Protein AF-A0A938CC29-F1 (afdb_monomer)

Radius of gyration: 17.59 Å; Cα contacts (8 Å, |Δi|>4): 69; chains: 1; bounding box: 42×31×48 Å

Mean predicted aligned error: 10.79 Å

Sequence (113 aa):
MAAVAAADHSIHAAKRRFLDDVARRFGLGPDAVARVLGTVMPETGPDPYKVLGVSPDASDADIKSAYRNLVRENHPDRLMAEGVPEDMIELATKETQAINAAYDQIARERGLK

pLDDT: mean 80.96, std 16.38, range [33.59, 96.56]

Secondary structure (DSSP, 8-state):
---STTHHHHHHHHHHHHHHHHHHHTT--HHHHHHHHHHHS-SS-S-HHHHTT--TT--HHHHHHHHHHHHHHS-HHHHHHTT--HHHHHHHHHHHHHHHHHHHHHHHHHT--

Nearest PDB structures (foldseek):
  6rzy-assembly2_B  TM=8.959E-01  e=4.606E-02  Plasmodium falciparum 3D7
  5nro-assembly1_B  TM=8.455E-01  e=6.445E-02  Escherichia coli
  7x89-assembly1_A  TM=7.049E-01  e=2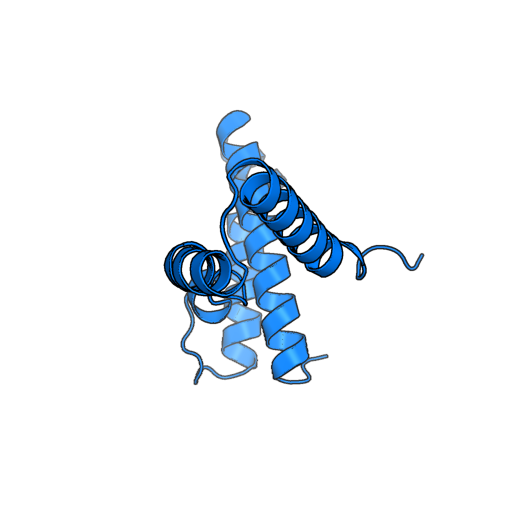.783E-02  Homo sapiens
  2dn9-assembly1_A  TM=8.253E-01  e=5.762E-02  Homo sapiens
  6skf-assembly1_BZ  TM=5.129E-01  e=4.055E+00  Thermococcus kodakarensis

Solvent-accessible surface area (backbone atoms only — not comparable to full-atom values): 6603 Å² total; per-residue (Å²): 142,89,87,64,89,65,51,68,64,46,50,54,51,50,53,50,53,50,51,56,51,54,35,51,77,71,70,49,50,71,69,59,48,52,56,53,39,58,72,79,42,54,96,60,74,81,59,36,39,64,68,56,72,47,61,92,83,54,50,73,67,54,52,56,48,41,48,54,51,53,46,60,71,37,29,56,72,54,38,54,73,72,67,53,55,68,75,57,44,54,49,28,47,54,49,40,52,51,44,50,54,20,50,55,49,52,27,63,77,71,68,60,128

Structure (mmCIF, N/CA/C/O backbone):
data_AF-A0A938CC29-F1
#
_entry.id   AF-A0A938CC29-F1
#
loop_
_atom_site.group_PDB
_atom_site.id
_atom_site.type_symbol
_atom_site.label_atom_id
_atom_site.label_alt_id
_atom_site.label_comp_id
_atom_site.label_asym_id
_atom_site.label_entity_id
_atom_site.label_seq_id
_atom_site.pdbx_PDB_ins_code
_atom_site.Cartn_x
_atom_site.Cartn_y
_atom_site.Cartn_z
_atom_site.occupancy
_atom_site.B_iso_or_equiv
_atom_site.auth_seq_id
_atom_site.auth_comp_id
_atom_site.auth_asym_id
_atom_site.auth_atom_id
_atom_site.pdbx_PDB_model_num
ATOM 1 N N . MET A 1 1 ? 9.253 21.760 4.907 1.00 33.59 1 MET A N 1
ATOM 2 C CA . MET A 1 1 ? 9.402 20.651 3.942 1.00 33.59 1 MET A CA 1
ATOM 3 C C . MET A 1 1 ? 8.041 20.006 3.731 1.00 33.59 1 MET A C 1
ATOM 5 O O . MET A 1 1 ? 7.663 19.142 4.503 1.00 33.59 1 MET A O 1
ATOM 9 N N . ALA A 1 2 ? 7.274 20.483 2.752 1.00 36.44 2 ALA A N 1
ATOM 10 C CA . ALA A 1 2 ? 5.947 19.959 2.430 1.00 36.44 2 ALA A CA 1
ATOM 11 C C . ALA A 1 2 ? 5.883 19.726 0.917 1.00 36.44 2 ALA A C 1
AT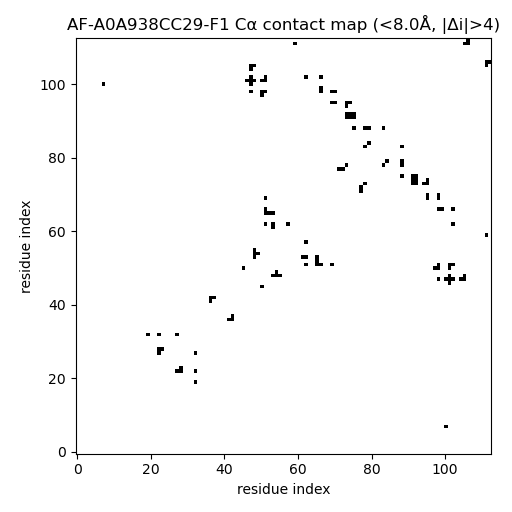OM 13 O O . ALA A 1 2 ? 5.569 20.646 0.171 1.00 36.44 2 ALA A O 1
ATOM 14 N N . ALA A 1 3 ? 6.280 18.535 0.464 1.00 34.62 3 ALA A N 1
ATOM 15 C CA . ALA A 1 3 ? 6.202 18.147 -0.946 1.00 34.62 3 ALA A CA 1
ATOM 16 C C . ALA A 1 3 ? 6.352 16.624 -1.113 1.00 34.62 3 ALA A C 1
ATOM 18 O O . ALA A 1 3 ? 7.324 16.168 -1.695 1.00 34.62 3 ALA A O 1
ATOM 19 N N . VAL A 1 4 ? 5.424 15.825 -0.575 1.00 40.97 4 VAL A N 1
ATOM 20 C CA . VAL A 1 4 ? 5.336 14.388 -0.940 1.00 40.97 4 VAL A CA 1
ATOM 21 C C . VAL A 1 4 ? 3.888 13.931 -1.139 1.00 40.97 4 VAL A C 1
ATOM 23 O O . VAL A 1 4 ? 3.627 13.101 -2.000 1.00 40.97 4 VAL A O 1
ATOM 26 N N . ALA A 1 5 ? 2.909 14.567 -0.486 1.00 37.44 5 ALA A N 1
ATOM 27 C CA . ALA A 1 5 ? 1.498 14.206 -0.649 1.00 37.44 5 ALA A CA 1
ATOM 28 C C . ALA A 1 5 ? 0.945 14.399 -2.077 1.00 37.44 5 ALA A C 1
ATOM 30 O O . ALA A 1 5 ? -0.084 13.830 -2.395 1.00 37.44 5 ALA A O 1
ATOM 31 N N . ALA A 1 6 ? 1.607 15.164 -2.956 1.00 34.94 6 ALA A N 1
ATOM 32 C CA . ALA A 1 6 ? 1.097 15.445 -4.300 1.00 34.94 6 ALA A CA 1
ATOM 33 C C . ALA A 1 6 ? 1.334 14.331 -5.338 1.00 34.94 6 ALA A C 1
ATOM 35 O O . ALA A 1 6 ? 0.698 14.349 -6.392 1.00 34.94 6 ALA A O 1
ATOM 36 N N . ALA A 1 7 ? 2.241 13.387 -5.070 1.00 42.44 7 ALA A N 1
ATOM 37 C CA . ALA A 1 7 ? 2.776 12.509 -6.107 1.00 42.44 7 ALA A CA 1
ATOM 38 C C . ALA A 1 7 ? 1.782 11.423 -6.555 1.00 42.44 7 ALA A C 1
ATOM 40 O O . ALA A 1 7 ? 1.530 11.307 -7.753 1.00 42.44 7 ALA A O 1
ATOM 41 N N . ASP A 1 8 ? 1.135 10.698 -5.641 1.00 44.12 8 ASP A N 1
ATOM 42 C CA . ASP A 1 8 ? 0.358 9.498 -6.005 1.00 44.12 8 ASP A CA 1
ATOM 43 C C . ASP A 1 8 ? -0.910 9.786 -6.810 1.00 44.12 8 ASP A C 1
ATOM 45 O O . ASP A 1 8 ? -1.179 9.134 -7.827 1.00 44.12 8 ASP A O 1
ATOM 49 N N . HIS A 1 9 ? -1.666 10.813 -6.421 1.00 46.34 9 HIS A N 1
ATOM 50 C CA . HIS A 1 9 ? -2.808 11.264 -7.213 1.00 46.34 9 HIS A CA 1
ATOM 51 C C . HIS A 1 9 ? -2.373 11.990 -8.490 1.00 46.34 9 HIS A C 1
ATOM 53 O O . HIS A 1 9 ? -3.094 11.934 -9.484 1.00 46.34 9 HIS A O 1
ATOM 59 N N . SER A 1 10 ? -1.180 12.605 -8.521 1.00 52.38 10 SER A N 1
ATOM 60 C CA . SER A 1 10 ? -0.647 13.182 -9.762 1.00 52.38 10 SER A CA 1
ATOM 61 C C . SER A 1 10 ? -0.227 12.113 -10.768 1.00 52.38 10 SER A C 1
ATOM 63 O O . SER A 1 10 ? -0.459 12.302 -11.957 1.00 52.38 10 SER A O 1
ATOM 65 N N . ILE A 1 11 ? 0.314 10.973 -10.317 1.00 53.84 11 ILE A N 1
ATOM 66 C CA . ILE A 1 11 ? 0.713 9.867 -11.194 1.00 53.84 11 ILE A CA 1
ATOM 67 C C . ILE A 1 11 ? -0.522 9.148 -11.738 1.00 53.84 11 ILE A C 1
ATOM 69 O O . ILE A 1 11 ? -0.589 8.900 -12.942 1.00 53.84 11 ILE A O 1
ATOM 73 N N . HIS A 1 12 ? -1.537 8.887 -10.906 1.00 62.59 12 HIS A N 1
ATOM 74 C CA . HIS A 1 12 ? -2.805 8.323 -11.383 1.00 62.59 12 HIS A CA 1
ATOM 75 C C . HIS A 1 12 ? -3.519 9.275 -12.351 1.00 62.59 12 HIS A C 1
ATOM 77 O O . HIS A 1 12 ? -3.944 8.848 -13.427 1.00 62.59 12 HIS A O 1
ATOM 83 N N . ALA A 1 13 ? -3.570 10.574 -12.041 1.00 63.94 13 ALA A N 1
ATOM 84 C CA . ALA A 1 13 ? -4.142 11.575 -12.937 1.00 63.94 13 ALA A CA 1
ATOM 85 C C . ALA A 1 13 ? -3.343 11.717 -14.246 1.00 63.94 13 ALA A C 1
ATOM 87 O O . ALA A 1 13 ? -3.936 11.821 -15.319 1.00 63.94 13 ALA A O 1
ATOM 88 N N . ALA A 1 14 ? -2.008 11.678 -14.190 1.00 66.56 14 ALA A N 1
ATOM 89 C CA . ALA A 1 14 ? -1.147 11.746 -15.370 1.00 66.56 14 ALA A CA 1
ATOM 90 C C . ALA A 1 14 ? -1.308 10.507 -16.259 1.00 66.56 14 ALA A C 1
ATOM 92 O O . ALA A 1 14 ? -1.430 10.637 -17.478 1.00 66.56 14 ALA A O 1
ATOM 93 N N . LYS A 1 15 ? -1.379 9.314 -15.658 1.00 68.75 15 LYS A N 1
ATOM 94 C CA . LYS A 1 15 ? -1.603 8.055 -16.374 1.00 68.75 15 LYS A CA 1
ATOM 95 C C . LYS A 1 15 ? -2.996 8.008 -17.001 1.00 68.75 15 LYS A C 1
ATOM 97 O O . LYS A 1 15 ? -3.115 7.642 -18.167 1.00 68.75 15 LYS A O 1
ATOM 102 N N . ARG A 1 16 ? -4.033 8.457 -16.284 1.00 72.94 16 ARG A N 1
ATOM 103 C CA . ARG A 1 16 ? -5.395 8.584 -16.827 1.00 72.94 16 ARG A CA 1
ATOM 104 C C . ARG A 1 16 ? -5.436 9.554 -18.004 1.00 72.94 16 ARG A C 1
ATOM 106 O O . ARG A 1 16 ? -5.927 9.199 -19.068 1.00 72.94 16 ARG A O 1
ATOM 113 N N . ARG A 1 17 ? -4.819 10.729 -17.857 1.00 78.31 17 ARG A N 1
ATOM 114 C CA . ARG A 1 17 ? -4.728 11.734 -18.924 1.00 78.31 17 ARG A CA 1
ATOM 115 C C . ARG A 1 17 ? -4.003 11.210 -20.164 1.00 78.31 17 ARG A C 1
ATOM 117 O O . ARG A 1 17 ? -4.422 11.515 -21.276 1.00 78.31 17 ARG A O 1
ATOM 124 N N . PHE A 1 18 ? -2.934 10.435 -19.984 1.00 80.12 18 PH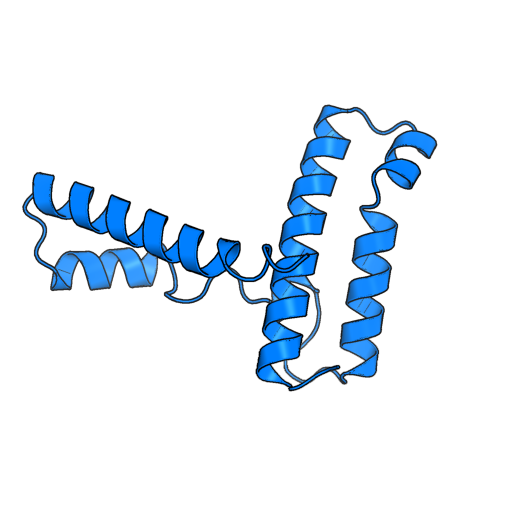E A N 1
ATOM 125 C CA . PHE A 1 18 ? -2.221 9.791 -21.087 1.00 80.12 18 PHE A CA 1
ATOM 126 C C . PHE A 1 18 ? -3.114 8.791 -21.831 1.00 80.12 18 PHE A C 1
ATOM 128 O O . PHE A 1 18 ? -3.191 8.829 -23.057 1.00 80.12 18 PHE A O 1
ATOM 135 N N . LEU A 1 19 ? -3.833 7.935 -21.102 1.00 78.31 19 LEU A N 1
ATOM 136 C CA . LEU A 1 19 ? -4.726 6.940 -21.699 1.00 78.31 19 LEU A CA 1
ATOM 137 C C . LEU A 1 19 ? -5.919 7.588 -22.409 1.00 78.31 19 LEU A C 1
ATOM 139 O O . LEU A 1 19 ? -6.272 7.154 -23.502 1.00 78.31 19 LEU A O 1
ATOM 143 N N . ASP A 1 20 ? -6.470 8.669 -21.856 1.00 80.12 20 ASP A N 1
ATOM 144 C CA . ASP A 1 20 ? -7.516 9.460 -22.511 1.00 80.12 20 ASP A CA 1
ATOM 145 C C . ASP A 1 20 ? -7.009 10.145 -23.798 1.00 80.12 20 ASP A C 1
ATOM 147 O O . ASP A 1 20 ? -7.780 10.347 -24.739 1.00 80.12 20 ASP A O 1
ATOM 151 N N . ASP A 1 21 ? -5.730 10.538 -23.864 1.00 84.25 21 ASP A N 1
ATOM 152 C CA . ASP A 1 21 ? -5.126 11.120 -25.075 1.00 84.25 21 ASP A CA 1
ATOM 153 C C . ASP A 1 21 ? -4.890 10.055 -26.156 1.00 84.25 21 ASP A C 1
ATOM 155 O O . ASP A 1 21 ? -5.229 10.253 -27.324 1.00 84.25 21 ASP A O 1
ATOM 159 N N . VAL A 1 22 ? -4.380 8.886 -25.757 1.00 84.75 22 VAL A N 1
ATOM 160 C CA . VAL A 1 22 ? -4.219 7.726 -26.643 1.00 84.75 22 VAL A CA 1
ATOM 161 C C . VAL A 1 22 ? -5.575 7.296 -27.197 1.00 84.75 22 VAL A C 1
ATOM 163 O O . VAL A 1 22 ? -5.739 7.200 -28.410 1.00 84.75 22 VAL A O 1
ATOM 166 N N . ALA A 1 23 ? -6.572 7.111 -26.335 1.00 84.38 23 ALA A N 1
ATOM 167 C CA . ALA A 1 23 ? -7.910 6.705 -26.738 1.00 84.38 23 ALA A CA 1
ATOM 168 C C . ALA A 1 23 ? -8.547 7.667 -27.752 1.00 84.38 23 ALA A C 1
ATOM 170 O O . ALA A 1 23 ? -9.134 7.220 -28.740 1.00 84.38 23 ALA A O 1
ATOM 171 N N . ARG A 1 24 ? -8.359 8.980 -27.561 1.00 84.44 24 ARG A N 1
ATOM 172 C CA . ARG A 1 24 ? -8.806 10.002 -28.516 1.00 84.44 24 ARG A CA 1
ATOM 173 C C . ARG A 1 24 ? -8.140 9.861 -29.882 1.00 84.44 24 ARG A C 1
ATOM 175 O O . ARG A 1 24 ? -8.836 9.958 -30.889 1.00 84.44 24 ARG A O 1
ATOM 182 N N . ARG A 1 25 ? -6.832 9.585 -29.944 1.00 89.94 25 ARG A N 1
ATOM 183 C CA . ARG A 1 25 ? -6.120 9.364 -31.223 1.00 89.94 25 ARG A CA 1
ATOM 184 C C . ARG A 1 25 ? -6.641 8.151 -31.989 1.00 89.94 25 ARG A C 1
ATOM 186 O O . ARG A 1 25 ? -6.608 8.158 -33.214 1.00 89.94 25 ARG A O 1
ATOM 193 N N . PHE A 1 26 ? -7.150 7.144 -31.283 1.00 87.75 26 PHE A N 1
ATOM 194 C CA . PHE A 1 26 ? -7.752 5.949 -31.878 1.00 87.75 26 PHE A CA 1
ATOM 195 C C . PHE A 1 26 ? -9.272 6.060 -32.094 1.00 87.75 26 PHE A C 1
ATOM 197 O O . PHE A 1 26 ? -9.900 5.083 -32.494 1.00 87.75 26 PHE A O 1
ATOM 204 N N . GLY A 1 27 ? -9.879 7.229 -31.851 1.00 88.06 27 GLY A N 1
ATOM 205 C CA . GLY A 1 27 ? -11.313 7.454 -32.064 1.00 88.06 27 GLY A CA 1
ATOM 206 C C . GLY A 1 27 ? -12.221 6.709 -31.080 1.00 88.06 27 GLY A C 1
ATOM 207 O O . GLY A 1 27 ? -13.403 6.514 -31.363 1.00 88.06 27 GLY A O 1
ATOM 208 N N . LEU A 1 28 ? -11.693 6.280 -29.930 1.00 86.62 28 LEU A N 1
ATOM 209 C CA . LEU A 1 28 ? -12.487 5.617 -28.900 1.00 86.62 28 LEU A CA 1
ATOM 210 C C . LEU A 1 28 ? -13.337 6.651 -28.157 1.00 86.62 28 LEU A C 1
ATOM 212 O O . LEU A 1 28 ? -12.824 7.629 -27.610 1.00 86.62 28 LEU A O 1
ATOM 216 N N . GLY A 1 29 ? -14.648 6.417 -28.125 1.00 82.94 29 GLY A N 1
ATOM 217 C CA . GLY A 1 29 ? -15.575 7.223 -27.335 1.00 82.94 29 GLY A CA 1
ATOM 218 C C . GLY A 1 29 ? -15.358 7.038 -25.825 1.00 82.94 29 GLY A C 1
ATOM 219 O O . GLY A 1 29 ? -14.898 5.975 -25.400 1.00 82.94 29 GLY A O 1
ATOM 220 N N . PRO A 1 30 ? -15.723 8.033 -24.998 1.00 76.00 30 PRO A N 1
ATOM 221 C CA . PRO A 1 30 ? -15.491 8.014 -23.550 1.00 76.00 30 PRO A CA 1
ATOM 222 C C . PRO A 1 30 ? -16.095 6.786 -22.852 1.00 76.00 3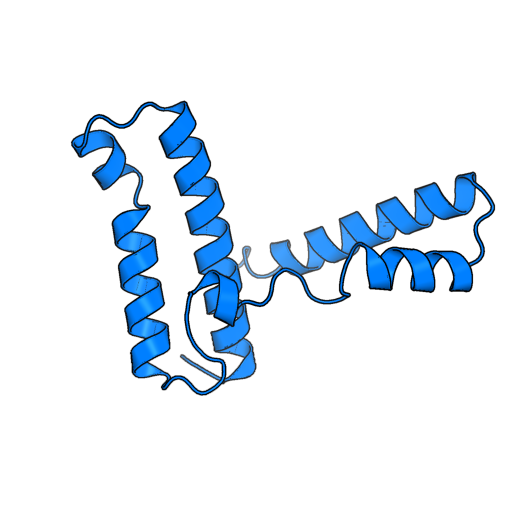0 PRO A C 1
ATOM 224 O O . PRO A 1 30 ? -15.485 6.249 -21.932 1.00 76.00 30 PRO A O 1
ATOM 227 N N . ASP A 1 31 ? -17.227 6.271 -23.336 1.00 80.12 31 ASP A N 1
ATOM 228 C CA . ASP A 1 31 ? -17.864 5.067 -22.782 1.00 80.12 31 ASP A CA 1
ATOM 229 C C . ASP A 1 31 ? -17.073 3.783 -23.073 1.00 80.12 31 ASP A C 1
ATOM 231 O O . ASP A 1 31 ? -17.008 2.871 -22.244 1.00 80.12 31 ASP A O 1
ATOM 235 N N . ALA A 1 32 ? -16.445 3.701 -24.250 1.00 79.81 32 ALA A N 1
ATOM 236 C CA . ALA A 1 32 ? -15.572 2.585 -24.607 1.00 79.81 32 ALA A CA 1
ATOM 237 C C . ALA A 1 32 ? -14.295 2.613 -23.757 1.00 79.81 32 ALA A C 1
ATOM 239 O O . ALA A 1 32 ? -13.854 1.577 -23.261 1.00 79.81 32 ALA A O 1
ATOM 240 N N . VAL A 1 33 ? -13.756 3.813 -23.526 1.00 75.94 33 VAL A N 1
ATOM 241 C CA . VAL A 1 33 ? -12.614 4.035 -22.635 1.00 75.94 33 VAL A CA 1
ATOM 242 C C . VAL A 1 33 ? -12.962 3.644 -21.205 1.00 75.94 33 VAL A C 1
ATOM 244 O O . VAL A 1 33 ? -12.222 2.872 -20.611 1.00 75.94 33 VAL A O 1
ATOM 247 N N . ALA A 1 34 ? -14.102 4.082 -20.668 1.00 73.75 34 ALA A N 1
ATOM 248 C CA . ALA A 1 34 ? -14.531 3.738 -19.313 1.00 73.75 34 ALA A CA 1
ATOM 249 C C . ALA A 1 34 ? -14.715 2.223 -19.116 1.00 73.75 34 ALA A C 1
ATOM 251 O O . ALA A 1 34 ? -14.296 1.683 -18.095 1.00 73.75 34 ALA A O 1
ATOM 252 N N . ARG A 1 35 ? -15.273 1.509 -20.106 1.00 73.56 35 ARG A N 1
ATOM 253 C CA . ARG A 1 35 ? -15.402 0.040 -20.050 1.00 73.56 35 ARG A CA 1
ATOM 254 C C . ARG A 1 35 ? -14.054 -0.677 -20.041 1.00 73.56 35 ARG A C 1
ATOM 256 O O . ARG A 1 35 ? -13.848 -1.582 -19.234 1.00 73.56 35 ARG A O 1
ATOM 263 N N . VAL A 1 36 ? -13.150 -0.298 -20.944 1.00 73.06 36 VAL A N 1
ATOM 264 C CA . VAL A 1 36 ? -11.829 -0.932 -21.042 1.00 73.06 36 VAL A CA 1
ATOM 265 C C . VAL A 1 36 ? -10.984 -0.574 -19.823 1.00 73.06 36 VAL A C 1
ATOM 267 O O . VAL A 1 36 ? -10.423 -1.466 -19.194 1.00 73.06 36 VAL A O 1
ATOM 270 N N . LEU A 1 37 ? -10.948 0.701 -19.434 1.00 68.88 37 LEU A N 1
ATOM 271 C CA . LEU A 1 37 ? -10.214 1.145 -18.255 1.00 68.88 37 LEU A CA 1
ATOM 272 C C . LEU A 1 37 ? -10.758 0.500 -16.987 1.00 68.88 37 LEU A C 1
ATOM 274 O O . LEU A 1 37 ? -9.963 -0.090 -16.284 1.00 68.88 37 LEU A O 1
ATOM 278 N N . GLY A 1 38 ? -12.069 0.459 -16.744 1.00 65.38 38 GLY A N 1
ATOM 279 C CA . GLY A 1 38 ? -12.613 -0.207 -15.553 1.00 65.38 38 GLY A CA 1
ATOM 280 C C . GLY A 1 38 ? -12.268 -1.702 -15.451 1.00 65.38 38 GLY A C 1
ATOM 281 O O . GLY A 1 38 ? -12.248 -2.253 -14.355 1.00 65.38 38 GLY A O 1
ATOM 282 N N . THR A 1 39 ? -11.953 -2.352 -16.578 1.00 66.50 39 THR A N 1
ATOM 283 C CA . THR A 1 39 ? -11.525 -3.761 -16.621 1.00 66.50 39 THR A CA 1
ATOM 284 C C . THR A 1 39 ? -10.013 -3.923 -16.421 1.00 66.50 39 THR A C 1
ATOM 286 O O . THR A 1 39 ? -9.567 -4.878 -15.793 1.00 66.50 39 THR A O 1
ATOM 289 N N . VAL A 1 40 ? -9.211 -3.008 -16.972 1.00 64.62 40 VAL A N 1
ATOM 290 C CA . VAL A 1 40 ? -7.736 -3.099 -17.013 1.00 64.62 40 VAL A CA 1
ATOM 291 C C . VAL A 1 40 ? -7.076 -2.317 -15.868 1.00 64.62 40 VAL A C 1
ATOM 293 O O . VAL A 1 40 ? -5.947 -2.594 -15.468 1.00 64.62 40 VAL A O 1
ATOM 296 N N . MET A 1 41 ? -7.777 -1.318 -15.348 1.00 59.78 41 MET A N 1
ATOM 297 C CA . MET A 1 41 ? -7.341 -0.338 -14.366 1.00 59.78 41 MET A CA 1
ATOM 298 C C . MET A 1 41 ? -8.529 0.027 -13.468 1.00 59.78 41 MET A C 1
ATOM 300 O O . MET A 1 41 ? -9.256 0.973 -13.780 1.00 59.78 41 MET A O 1
ATOM 304 N N . PRO A 1 42 ? -8.751 -0.690 -12.353 1.00 58.94 42 PRO A N 1
ATOM 305 C CA . PRO A 1 42 ? -9.682 -0.202 -11.346 1.00 58.94 42 PRO A CA 1
ATOM 306 C C . PRO A 1 42 ? -9.325 1.254 -10.994 1.00 58.94 42 PRO A C 1
ATOM 308 O O . PRO A 1 42 ? -8.153 1.622 -10.916 1.00 58.94 42 PRO A O 1
ATOM 311 N N . GLU A 1 43 ? -10.348 2.103 -10.866 1.00 56.81 43 GLU A N 1
ATOM 312 C CA . GLU A 1 43 ? -10.219 3.560 -10.662 1.00 56.81 43 GLU A CA 1
ATOM 313 C C . GLU A 1 43 ? -9.385 3.911 -9.409 1.00 56.81 43 GLU A C 1
ATOM 315 O O . GLU A 1 43 ? -8.816 4.995 -9.294 1.00 56.81 43 GLU A O 1
ATOM 320 N N . THR A 1 44 ? -9.274 2.955 -8.491 1.00 58.47 44 THR A N 1
ATOM 321 C CA . THR A 1 44 ? -8.373 2.914 -7.342 1.00 58.47 44 THR A CA 1
ATOM 322 C C . THR A 1 44 ? -7.303 1.861 -7.620 1.00 58.47 44 THR A C 1
ATOM 324 O O . THR A 1 44 ? -7.653 0.782 -8.091 1.00 58.47 44 THR A O 1
ATOM 327 N N . GLY A 1 45 ? -6.027 2.159 -7.356 1.00 67.19 45 GLY A N 1
ATOM 328 C CA . GLY A 1 45 ? -4.889 1.255 -7.577 1.00 67.19 45 GLY A CA 1
ATOM 329 C C . GLY A 1 45 ? -4.986 -0.118 -6.873 1.00 67.19 45 GLY A C 1
ATOM 330 O O . GLY A 1 45 ? -6.064 -0.539 -6.454 1.00 67.19 45 GLY A O 1
ATOM 331 N N . PRO A 1 46 ? -3.878 -0.875 -6.756 1.00 75.56 46 PRO A N 1
ATOM 332 C CA . PRO A 1 46 ? -3.908 -2.168 -6.073 1.00 75.56 46 PRO A CA 1
ATOM 333 C C . PRO A 1 46 ? -4.523 -2.034 -4.673 1.00 75.56 46 PRO A C 1
ATOM 335 O O . PRO A 1 46 ? -4.235 -1.080 -3.956 1.00 75.56 46 PRO A O 1
ATOM 338 N N . ASP A 1 47 ? -5.383 -2.989 -4.313 1.00 85.38 47 ASP A N 1
ATOM 339 C CA . ASP A 1 47 ? -6.072 -3.021 -3.020 1.00 85.38 47 ASP A CA 1
ATOM 340 C C . ASP A 1 47 ? -5.043 -2.933 -1.878 1.00 85.38 47 ASP A C 1
ATOM 342 O O . ASP A 1 47 ? -4.207 -3.837 -1.745 1.00 85.38 47 ASP A O 1
ATOM 346 N N . PRO A 1 48 ? -5.071 -1.865 -1.062 1.00 90.50 48 PRO A N 1
ATOM 347 C CA . PRO A 1 48 ? -4.007 -1.605 -0.106 1.00 90.50 48 PRO A CA 1
ATOM 348 C C . PRO A 1 48 ? -3.959 -2.656 1.011 1.00 90.50 48 PRO A C 1
ATOM 350 O O . PRO A 1 48 ? -2.881 -2.961 1.522 1.00 90.50 48 PRO A O 1
ATOM 353 N N . TYR A 1 49 ? -5.094 -3.275 1.356 1.00 90.31 49 TYR A N 1
ATOM 354 C CA . TYR A 1 49 ? -5.140 -4.344 2.356 1.00 90.31 49 TYR A CA 1
ATOM 355 C C . TYR A 1 49 ? -4.451 -5.604 1.831 1.00 90.31 49 TYR A C 1
ATOM 357 O O . TYR A 1 49 ? -3.705 -6.256 2.562 1.00 90.31 49 TYR A O 1
ATOM 365 N N . LYS A 1 50 ? -4.605 -5.897 0.532 1.00 92.62 50 LYS A N 1
ATOM 366 C CA . LYS A 1 50 ? -3.877 -6.993 -0.123 1.00 92.62 50 LYS A CA 1
ATOM 367 C C . LYS A 1 50 ? -2.384 -6.720 -0.227 1.00 92.62 50 LYS A C 1
ATOM 369 O O . LYS A 1 50 ? -1.611 -7.646 -0.017 1.00 92.62 50 LYS A O 1
ATOM 374 N N . VAL A 1 51 ? -1.979 -5.480 -0.513 1.00 92.06 51 VAL A N 1
ATOM 375 C CA . VAL A 1 51 ? -0.554 -5.097 -0.549 1.00 92.06 51 VAL A CA 1
ATOM 376 C C . VAL A 1 51 ? 0.105 -5.311 0.816 1.00 92.06 51 VAL A C 1
ATOM 378 O O . VAL A 1 51 ? 1.219 -5.820 0.879 1.00 92.06 51 VAL A O 1
ATOM 381 N N . LEU A 1 52 ? -0.590 -4.986 1.910 1.00 92.69 52 LEU A N 1
ATOM 382 C CA . LEU A 1 52 ? -0.102 -5.249 3.268 1.00 92.69 52 LEU A CA 1
ATOM 383 C C . LEU A 1 52 ? -0.317 -6.698 3.745 1.00 92.69 52 LEU A C 1
ATOM 385 O O . LEU A 1 52 ? 0.120 -7.042 4.841 1.00 92.69 52 LEU A O 1
ATOM 389 N N . GLY A 1 53 ? -0.995 -7.544 2.963 1.00 92.94 53 GLY A N 1
ATOM 390 C CA . GLY A 1 53 ? -1.290 -8.930 3.335 1.00 92.94 53 GLY A CA 1
ATOM 391 C C . GLY A 1 53 ? -2.242 -9.071 4.529 1.00 92.94 53 GLY A C 1
ATOM 392 O O . GLY A 1 53 ? -2.170 -10.060 5.257 1.00 92.94 53 GLY A O 1
ATOM 393 N N . VAL A 1 54 ? -3.124 -8.095 4.754 1.00 94.50 54 VAL A N 1
ATOM 394 C CA . VAL A 1 54 ? -4.065 -8.060 5.886 1.00 94.50 54 VAL A CA 1
ATOM 395 C C . VAL A 1 54 ? -5.518 -8.054 5.414 1.00 94.50 54 VAL A C 1
ATOM 397 O O . VAL A 1 54 ? -5.829 -7.664 4.291 1.00 94.50 54 VAL A O 1
ATOM 400 N N . SER A 1 55 ? -6.433 -8.485 6.285 1.00 93.12 55 SER A N 1
ATOM 401 C CA . SER A 1 55 ? -7.870 -8.355 6.023 1.00 93.12 55 SER A CA 1
ATOM 402 C C . SER A 1 55 ? -8.313 -6.885 6.117 1.00 93.12 55 SER A C 1
ATOM 404 O O . SER A 1 55 ? -7.829 -6.175 7.003 1.00 93.12 55 SER A O 1
ATOM 406 N N . PRO A 1 56 ? -9.291 -6.436 5.307 1.00 88.69 56 PRO A N 1
ATOM 407 C CA . PRO A 1 56 ? -9.997 -5.172 5.524 1.00 88.69 56 PRO A CA 1
ATOM 408 C C . PRO A 1 56 ? -10.663 -5.050 6.899 1.00 88.69 56 PRO A C 1
ATOM 410 O O . PRO A 1 56 ? -10.929 -3.934 7.330 1.00 88.69 56 PRO A O 1
ATOM 413 N N . ASP A 1 57 ? -10.884 -6.164 7.603 1.00 91.50 57 ASP A N 1
ATOM 414 C CA . ASP A 1 57 ? -11.431 -6.205 8.968 1.00 91.50 57 ASP A CA 1
ATOM 415 C C . ASP A 1 57 ? -10.343 -6.254 10.057 1.00 91.50 57 ASP A C 1
ATOM 417 O O . ASP A 1 57 ? -10.650 -6.311 11.248 1.00 91.50 57 ASP A O 1
ATOM 421 N N . ALA A 1 58 ? -9.058 -6.263 9.676 1.00 94.00 58 ALA A N 1
ATOM 422 C CA . ALA A 1 58 ? -7.952 -6.312 10.628 1.00 94.00 58 ALA A CA 1
ATOM 423 C C . ALA A 1 58 ? -7.956 -5.086 11.551 1.00 94.00 58 ALA A C 1
ATOM 425 O O . ALA A 1 58 ? -8.366 -3.987 11.152 1.00 94.00 58 ALA A O 1
ATOM 426 N N . SER A 1 59 ? -7.465 -5.262 12.780 1.00 95.75 59 SER A N 1
ATOM 427 C CA . SER A 1 59 ? -7.349 -4.153 13.723 1.00 95.75 59 SER A CA 1
ATOM 428 C C . SER A 1 59 ? -6.267 -3.166 13.279 1.00 95.75 59 SER A C 1
ATOM 430 O O . SER A 1 59 ? -5.309 -3.519 12.588 1.00 95.75 59 SER A O 1
ATOM 432 N N . ASP A 1 60 ? -6.374 -1.916 13.723 1.00 94.75 60 ASP A N 1
ATOM 433 C CA . ASP A 1 60 ? -5.378 -0.886 13.409 1.00 94.75 60 ASP A CA 1
ATOM 434 C C . ASP A 1 60 ? -3.981 -1.247 13.939 1.00 94.75 60 ASP A C 1
ATOM 436 O O . ASP A 1 60 ? -2.962 -0.893 13.341 1.00 94.75 60 ASP A O 1
ATOM 440 N N . ALA A 1 61 ? -3.922 -1.980 15.055 1.00 95.19 61 ALA A N 1
ATOM 441 C CA . ALA A 1 61 ? -2.677 -2.494 15.607 1.00 95.19 61 ALA A CA 1
ATOM 442 C C . ALA A 1 61 ? -2.035 -3.533 14.675 1.00 95.19 61 ALA A C 1
ATOM 444 O O . ALA A 1 61 ? -0.825 -3.465 14.441 1.00 95.19 61 ALA A O 1
ATOM 445 N N . ASP A 1 62 ? -2.839 -4.435 14.107 1.00 95.50 62 ASP A N 1
ATOM 446 C CA . ASP A 1 62 ? -2.375 -5.457 13.166 1.00 95.50 62 ASP A CA 1
ATOM 447 C C . ASP A 1 62 ? -1.880 -4.824 11.867 1.00 95.50 62 ASP A C 1
ATOM 449 O O . ASP A 1 62 ? -0.802 -5.173 11.392 1.00 95.50 62 ASP A O 1
ATOM 453 N N . ILE A 1 63 ? -2.593 -3.821 11.347 1.00 94.69 63 ILE A N 1
ATOM 454 C CA . ILE A 1 63 ? -2.189 -3.066 10.150 1.00 94.69 63 ILE A CA 1
ATOM 455 C C . ILE A 1 63 ? -0.844 -2.373 10.375 1.00 94.69 63 ILE A C 1
ATOM 457 O O . ILE A 1 63 ? 0.079 -2.522 9.572 1.00 94.69 63 ILE A O 1
ATOM 461 N N . LYS A 1 64 ? -0.692 -1.651 11.495 1.00 95.25 64 LYS A N 1
ATOM 462 C CA . LYS A 1 64 ? 0.579 -0.999 11.851 1.00 95.25 64 LYS A CA 1
ATOM 463 C C . LYS A 1 64 ? 1.703 -2.018 12.047 1.00 95.25 64 LYS A C 1
ATOM 465 O O . LYS A 1 64 ? 2.857 -1.721 11.746 1.00 95.25 64 LYS A O 1
ATOM 470 N N . SER A 1 65 ? 1.391 -3.198 12.580 1.00 96.50 65 SER A N 1
ATOM 471 C CA . SER A 1 65 ? 2.361 -4.278 12.770 1.00 96.50 65 SER A CA 1
ATOM 472 C C . SER A 1 65 ? 2.832 -4.860 11.438 1.00 96.50 65 SER A C 1
ATOM 474 O O . SER A 1 65 ? 4.037 -4.903 11.192 1.00 96.50 65 SER A O 1
ATOM 476 N N . ALA A 1 66 ? 1.895 -5.218 10.557 1.00 96.56 66 ALA A N 1
ATOM 477 C CA . ALA A 1 66 ? 2.177 -5.733 9.222 1.00 96.56 66 ALA A CA 1
ATOM 478 C C . ALA A 1 66 ? 3.027 -4.747 8.412 1.00 96.56 66 ALA A C 1
ATOM 480 O O . ALA A 1 66 ? 4.074 -5.126 7.892 1.00 96.56 66 ALA A O 1
ATOM 481 N N . TYR A 1 67 ? 2.650 -3.465 8.412 1.00 96.31 67 TYR A N 1
ATOM 482 C CA . TYR A 1 67 ? 3.416 -2.402 7.761 1.00 96.31 67 TYR A CA 1
ATOM 483 C C . TYR A 1 67 ? 4.881 -2.354 8.228 1.00 96.31 67 TYR A C 1
ATOM 485 O O . TYR A 1 67 ? 5.799 -2.424 7.412 1.00 96.31 67 TYR A O 1
ATOM 493 N N . ARG A 1 68 ? 5.125 -2.296 9.546 1.00 95.94 68 ARG A N 1
ATOM 494 C CA . ARG A 1 68 ? 6.495 -2.249 10.092 1.00 95.94 68 ARG A CA 1
ATOM 495 C C . ARG A 1 68 ? 7.310 -3.492 9.740 1.00 95.94 68 ARG A C 1
ATOM 497 O O . ARG A 1 68 ? 8.510 -3.374 9.496 1.00 95.94 68 ARG A O 1
ATOM 504 N N . ASN A 1 69 ? 6.680 -4.666 9.741 1.00 95.75 69 ASN A N 1
ATOM 505 C CA . ASN A 1 69 ? 7.351 -5.916 9.393 1.00 95.75 69 ASN A CA 1
ATOM 506 C C . ASN A 1 69 ? 7.784 -5.909 7.927 1.00 95.75 69 ASN A C 1
ATOM 508 O O . ASN A 1 69 ? 8.961 -6.132 7.654 1.00 95.75 69 ASN A O 1
ATOM 512 N N . LEU A 1 70 ? 6.873 -5.549 7.021 1.00 94.19 70 LEU A N 1
ATOM 513 C CA . LEU A 1 70 ? 7.138 -5.482 5.586 1.00 94.19 70 LEU A CA 1
ATOM 514 C C . LEU A 1 70 ? 8.240 -4.470 5.246 1.00 94.19 70 LEU A C 1
ATOM 516 O O . LEU A 1 70 ? 9.141 -4.788 4.473 1.00 94.19 70 LEU A O 1
ATOM 520 N N . VAL A 1 71 ? 8.232 -3.282 5.860 1.00 93.19 71 VAL A N 1
ATOM 521 C CA . VAL A 1 71 ? 9.301 -2.283 5.663 1.00 93.19 71 VAL A CA 1
ATOM 522 C C . VAL A 1 71 ? 10.650 -2.806 6.157 1.00 93.19 71 VAL A C 1
ATOM 524 O O . VAL A 1 71 ? 11.670 -2.601 5.507 1.00 93.19 71 VAL A O 1
ATOM 527 N N . ARG A 1 72 ? 10.679 -3.501 7.300 1.00 92.88 72 ARG A N 1
ATOM 528 C CA . ARG A 1 72 ? 11.917 -4.077 7.841 1.00 92.88 72 ARG A CA 1
ATOM 529 C C . ARG A 1 72 ? 12.459 -5.203 6.962 1.00 92.88 72 ARG A C 1
ATOM 531 O O . ARG A 1 72 ? 13.671 -5.359 6.863 1.00 92.88 72 ARG A O 1
ATOM 538 N N . GLU A 1 73 ? 11.581 -6.020 6.395 1.00 90.88 73 GLU A N 1
ATOM 539 C CA . GLU A 1 73 ? 11.946 -7.128 5.507 1.00 90.88 73 GLU A CA 1
ATOM 54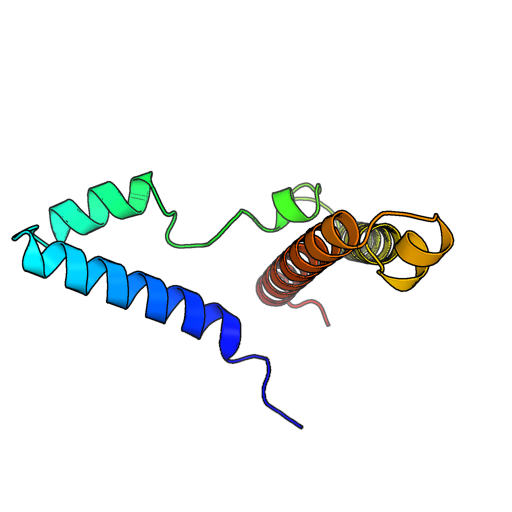0 C C . GLU A 1 73 ? 12.498 -6.629 4.174 1.00 90.88 73 GLU A C 1
ATOM 542 O O . GLU A 1 73 ? 13.480 -7.179 3.689 1.00 90.88 73 GLU A O 1
ATOM 547 N N . ASN A 1 74 ? 11.943 -5.536 3.649 1.00 90.56 74 ASN A N 1
ATOM 548 C CA . ASN A 1 74 ? 12.347 -4.955 2.370 1.00 90.56 74 ASN A CA 1
ATOM 549 C C . ASN A 1 74 ? 13.378 -3.818 2.495 1.00 90.56 74 ASN A C 1
ATOM 551 O O . ASN A 1 74 ? 13.677 -3.140 1.512 1.00 90.56 74 ASN A O 1
ATOM 555 N N . HIS A 1 75 ? 13.931 -3.584 3.691 1.00 89.25 75 HIS A N 1
ATOM 556 C CA . HIS A 1 75 ? 14.862 -2.479 3.913 1.00 89.25 75 HIS A CA 1
ATOM 557 C C . HIS A 1 75 ? 16.175 -2.699 3.140 1.00 89.25 75 HIS A C 1
ATOM 559 O O . HIS A 1 75 ? 16.817 -3.736 3.341 1.00 89.25 75 HIS A O 1
ATOM 565 N N . PRO A 1 76 ? 16.651 -1.722 2.342 1.00 87.00 76 PRO A N 1
ATOM 566 C CA . PRO A 1 76 ? 17.851 -1.889 1.526 1.00 87.00 76 PRO A CA 1
ATOM 567 C C . PRO A 1 76 ? 19.076 -2.248 2.371 1.00 87.00 76 PRO A C 1
ATOM 569 O O . PRO A 1 76 ? 19.772 -3.196 2.035 1.00 87.00 76 PRO A O 1
ATOM 572 N N . ASP A 1 77 ? 19.306 -1.588 3.514 1.00 90.31 77 ASP A N 1
ATOM 573 C CA . ASP A 1 77 ? 20.454 -1.905 4.387 1.00 90.31 77 ASP A CA 1
ATOM 574 C C . ASP A 1 77 ? 20.453 -3.356 4.869 1.00 90.31 77 ASP A C 1
ATOM 576 O O . ASP A 1 77 ? 21.510 -3.974 4.997 1.00 90.31 77 ASP A O 1
ATOM 580 N N . ARG A 1 78 ? 19.265 -3.914 5.128 1.00 91.81 78 ARG A N 1
ATOM 581 C CA . ARG A 1 78 ? 19.139 -5.305 5.551 1.00 91.81 78 ARG A CA 1
ATOM 582 C C . ARG A 1 78 ? 19.469 -6.241 4.391 1.00 91.81 78 ARG A C 1
ATOM 584 O O . ARG A 1 78 ? 20.249 -7.168 4.573 1.00 91.81 78 ARG A O 1
ATOM 591 N N . LEU A 1 79 ? 18.909 -5.981 3.214 1.00 91.25 79 LEU A N 1
ATOM 592 C CA . LEU A 1 79 ? 19.139 -6.791 2.017 1.00 91.25 79 LEU A CA 1
ATOM 593 C C . LEU A 1 79 ? 20.607 -6.724 1.563 1.00 91.25 79 LEU A C 1
ATOM 595 O O . LEU A 1 79 ? 21.195 -7.751 1.232 1.00 91.25 79 LEU A O 1
ATOM 599 N N . MET A 1 80 ? 21.236 -5.549 1.652 1.00 90.25 80 MET A N 1
ATOM 600 C CA . MET A 1 80 ? 22.674 -5.371 1.430 1.00 90.25 80 MET A CA 1
ATOM 601 C C . MET A 1 80 ? 23.504 -6.199 2.418 1.00 90.25 80 MET A C 1
ATOM 603 O O . MET A 1 80 ? 24.444 -6.879 2.012 1.00 90.25 80 MET A O 1
ATOM 607 N N . ALA A 1 81 ? 23.146 -6.189 3.707 1.00 91.25 81 ALA A N 1
ATOM 608 C CA . ALA A 1 81 ? 23.825 -6.993 4.725 1.00 91.25 81 ALA A CA 1
ATOM 609 C C . ALA A 1 81 ? 23.644 -8.510 4.516 1.00 91.25 81 ALA A C 1
ATOM 611 O O . ALA A 1 81 ? 24.531 -9.286 4.865 1.00 91.25 81 ALA A O 1
ATOM 612 N N . GLU A 1 82 ? 22.522 -8.931 3.925 1.00 91.69 82 GLU A N 1
ATOM 613 C CA . GLU A 1 82 ? 22.243 -10.322 3.542 1.00 91.69 82 GLU A CA 1
ATOM 614 C C . GLU A 1 82 ? 22.914 -10.729 2.211 1.00 91.69 82 GLU A C 1
ATOM 616 O O . GLU A 1 82 ? 22.841 -11.892 1.814 1.00 91.69 82 GLU A O 1
ATOM 621 N N . GLY A 1 83 ? 23.617 -9.808 1.536 1.00 92.56 83 GLY A N 1
ATOM 622 C CA . GLY A 1 83 ? 24.326 -10.077 0.281 1.00 92.56 83 GLY A CA 1
ATOM 623 C C . GLY A 1 83 ? 23.404 -10.208 -0.933 1.00 92.56 83 GLY A C 1
ATOM 624 O O . GLY A 1 83 ? 23.760 -10.865 -1.913 1.00 92.56 83 GLY A O 1
ATOM 625 N N . VAL A 1 84 ? 22.212 -9.613 -0.866 1.00 92.19 84 VAL A N 1
ATOM 626 C CA . VAL A 1 84 ? 21.243 -9.603 -1.965 1.00 92.19 84 VAL A CA 1
ATOM 627 C C . VAL A 1 84 ? 21.794 -8.764 -3.134 1.00 92.19 84 VAL A C 1
ATOM 629 O O . VAL A 1 84 ? 22.334 -7.684 -2.896 1.00 92.19 84 VAL A O 1
ATOM 632 N N . PRO A 1 85 ? 21.679 -9.224 -4.396 1.00 94.44 85 PRO A N 1
ATOM 633 C CA . PRO A 1 85 ? 22.130 -8.459 -5.559 1.00 94.44 85 PRO A CA 1
ATOM 634 C C . PRO A 1 85 ? 21.423 -7.105 -5.710 1.00 94.44 85 PRO A C 1
ATOM 636 O O . PRO A 1 85 ? 20.239 -6.988 -5.398 1.00 94.44 85 PRO A O 1
ATOM 639 N N . GLU A 1 86 ? 22.117 -6.121 -6.285 1.00 88.94 86 GLU A N 1
ATOM 640 C CA . GLU A 1 86 ? 21.605 -4.755 -6.497 1.00 88.94 86 GLU A CA 1
ATOM 641 C C . GLU A 1 86 ? 20.251 -4.731 -7.231 1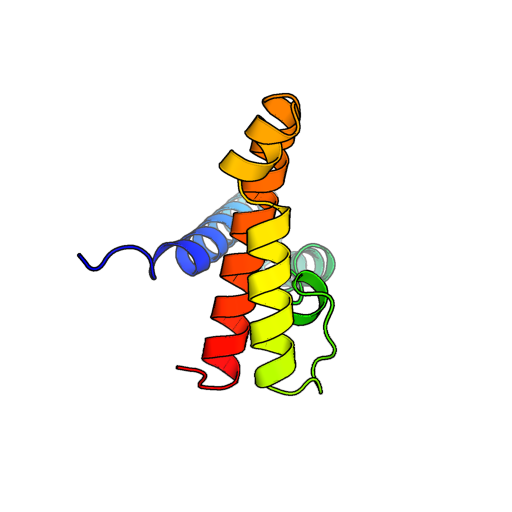.00 88.94 86 GLU A C 1
ATOM 643 O O . GLU A 1 86 ? 19.306 -4.108 -6.758 1.00 88.94 86 GLU A O 1
ATOM 648 N N . ASP A 1 87 ? 20.099 -5.505 -8.313 1.00 91.19 87 ASP A N 1
ATOM 649 C CA . ASP A 1 87 ? 18.842 -5.586 -9.079 1.00 91.19 87 ASP A CA 1
ATOM 650 C C . ASP A 1 87 ? 17.646 -6.041 -8.215 1.00 91.19 87 ASP A C 1
ATOM 652 O O . ASP A 1 87 ? 16.503 -5.622 -8.418 1.00 91.19 87 ASP A O 1
ATOM 656 N N . MET A 1 88 ? 17.901 -6.899 -7.224 1.00 89.25 88 MET A N 1
ATOM 657 C CA . MET A 1 88 ? 16.883 -7.378 -6.285 1.00 89.25 88 MET A CA 1
ATOM 658 C C . MET A 1 88 ? 16.608 -6.349 -5.180 1.00 89.25 88 MET A C 1
ATOM 660 O O . MET A 1 88 ? 15.472 -6.240 -4.719 1.00 89.25 88 MET A O 1
ATOM 664 N N . ILE A 1 89 ? 17.607 -5.551 -4.793 1.00 91.31 89 ILE A N 1
ATOM 665 C CA . ILE A 1 89 ? 17.435 -4.410 -3.880 1.00 91.31 89 ILE A CA 1
ATOM 666 C C . ILE A 1 89 ? 16.585 -3.317 -4.545 1.00 91.31 89 ILE A C 1
ATOM 668 O O . ILE A 1 89 ? 15.706 -2.737 -3.902 1.00 91.31 89 ILE A O 1
ATOM 672 N N . GLU A 1 90 ? 16.770 -3.066 -5.843 1.00 89.50 90 GLU A N 1
ATOM 673 C CA . GLU A 1 90 ? 15.908 -2.152 -6.599 1.00 89.50 90 GLU A CA 1
ATOM 674 C C . GLU A 1 90 ? 14.450 -2.626 -6.620 1.00 89.50 90 GLU A C 1
ATOM 676 O O . GLU A 1 90 ? 13.522 -1.818 -6.493 1.00 89.50 90 GLU A O 1
ATOM 681 N N . LEU A 1 91 ? 14.229 -3.936 -6.767 1.00 89.12 91 LEU A N 1
ATOM 682 C CA . LEU A 1 91 ? 12.890 -4.516 -6.709 1.00 89.12 91 LEU A CA 1
ATOM 683 C C . LEU A 1 91 ? 12.271 -4.344 -5.316 1.00 89.12 91 LEU A C 1
ATOM 685 O O . LEU A 1 91 ? 11.164 -3.819 -5.215 1.00 89.12 91 LEU A O 1
ATOM 689 N N . ALA A 1 92 ? 13.004 -4.674 -4.253 1.00 88.00 92 ALA A N 1
ATOM 690 C CA . ALA A 1 92 ? 12.547 -4.479 -2.876 1.00 88.00 92 ALA A CA 1
ATOM 691 C C . ALA A 1 92 ? 12.279 -3.001 -2.538 1.00 88.00 92 ALA A C 1
ATOM 693 O O . ALA A 1 92 ? 11.367 -2.671 -1.777 1.00 88.00 92 ALA A O 1
ATOM 694 N N . THR A 1 93 ? 13.019 -2.078 -3.156 1.00 87.69 93 THR A N 1
ATOM 695 C CA . THR A 1 93 ? 12.766 -0.635 -3.041 1.00 87.69 93 THR A CA 1
ATOM 696 C C . THR A 1 93 ? 11.417 -0.264 -3.659 1.00 87.69 93 THR A C 1
ATOM 698 O O . THR A 1 93 ? 10.644 0.481 -3.051 1.00 87.69 93 THR A O 1
ATOM 701 N N . LYS A 1 94 ? 11.092 -0.805 -4.841 1.00 89.00 94 LYS A N 1
ATOM 702 C CA . LYS A 1 94 ? 9.773 -0.618 -5.474 1.00 89.00 94 LYS A CA 1
ATOM 703 C C . LYS A 1 94 ? 8.656 -1.238 -4.634 1.00 89.00 94 LYS A C 1
ATOM 705 O O . LYS A 1 94 ? 7.600 -0.625 -4.487 1.00 89.00 94 LYS A O 1
ATOM 710 N N . GLU A 1 95 ? 8.887 -2.409 -4.046 1.00 88.25 95 GLU A N 1
ATOM 711 C CA . GLU A 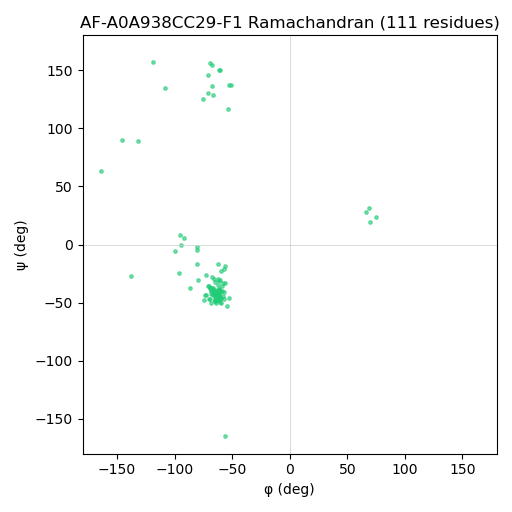1 95 ? 7.925 -3.040 -3.135 1.00 88.25 95 GLU A CA 1
ATOM 712 C C . GLU A 1 95 ? 7.701 -2.194 -1.878 1.00 88.25 95 GLU A C 1
ATOM 714 O O . GLU A 1 95 ? 6.558 -1.931 -1.512 1.00 88.25 95 GLU A O 1
ATOM 719 N N . THR A 1 96 ? 8.766 -1.660 -1.277 1.00 90.19 96 THR A N 1
ATOM 720 C CA . THR A 1 96 ? 8.678 -0.747 -0.126 1.00 90.19 96 THR A CA 1
ATOM 721 C C . THR A 1 96 ? 7.861 0.503 -0.458 1.00 90.19 96 THR A C 1
ATOM 723 O O . THR A 1 96 ? 7.044 0.944 0.350 1.00 90.19 96 THR A O 1
ATOM 726 N N . GLN A 1 97 ? 8.022 1.066 -1.660 1.00 89.19 97 GLN A N 1
ATOM 727 C CA . GLN A 1 97 ? 7.196 2.190 -2.117 1.00 89.19 97 GLN A CA 1
ATOM 728 C C . GLN A 1 97 ? 5.711 1.811 -2.194 1.00 89.19 97 GLN A C 1
ATOM 730 O O . GLN A 1 97 ? 4.867 2.578 -1.732 1.00 89.19 97 GLN A O 1
ATOM 735 N N . ALA A 1 98 ? 5.387 0.624 -2.715 1.00 88.44 98 ALA A N 1
ATOM 736 C CA . ALA A 1 98 ? 4.012 0.130 -2.760 1.00 88.44 98 ALA A CA 1
ATOM 737 C C . ALA A 1 98 ? 3.432 -0.108 -1.352 1.00 88.44 98 ALA A C 1
ATOM 739 O O . ALA A 1 98 ? 2.289 0.268 -1.093 1.00 88.44 98 ALA A O 1
ATOM 740 N N . ILE A 1 99 ? 4.227 -0.666 -0.432 1.00 92.19 99 ILE A N 1
ATOM 741 C CA . ILE A 1 99 ? 3.864 -0.873 0.979 1.00 92.19 99 ILE A CA 1
ATOM 742 C C . ILE A 1 99 ? 3.534 0.462 1.660 1.00 92.19 99 ILE A C 1
ATOM 744 O O . ILE A 1 99 ? 2.504 0.574 2.329 1.00 92.19 99 ILE A O 1
ATOM 748 N N . ASN A 1 100 ? 4.367 1.487 1.456 1.00 91.00 100 ASN A N 1
ATOM 749 C CA . ASN A 1 100 ? 4.144 2.824 2.009 1.00 91.00 100 ASN A CA 1
ATOM 750 C C . ASN A 1 100 ? 2.859 3.453 1.457 1.00 91.00 100 ASN A C 1
ATOM 752 O O . ASN A 1 100 ? 2.026 3.919 2.231 1.00 91.00 100 ASN A O 1
ATOM 756 N N . ALA A 1 101 ? 2.659 3.407 0.136 1.00 89.56 101 ALA A N 1
ATOM 757 C CA . ALA A 1 101 ? 1.463 3.955 -0.501 1.00 89.56 101 ALA A CA 1
ATOM 758 C C . ALA A 1 101 ? 0.177 3.264 -0.011 1.00 89.56 101 ALA A C 1
ATOM 760 O O . ALA A 1 101 ? -0.827 3.930 0.262 1.00 89.56 101 ALA A O 1
ATOM 761 N N . ALA A 1 102 ? 0.216 1.938 0.154 1.00 90.38 102 ALA A N 1
ATOM 762 C CA . ALA A 1 102 ? -0.900 1.159 0.677 1.00 90.38 102 ALA A CA 1
ATOM 763 C C . ALA A 1 102 ? -1.226 1.520 2.133 1.00 90.38 102 ALA A C 1
ATOM 765 O O . ALA A 1 102 ? -2.386 1.778 2.464 1.00 90.38 102 ALA A O 1
ATOM 766 N N . TYR A 1 103 ? -0.211 1.592 2.999 1.00 93.81 103 TYR A N 1
ATOM 767 C CA . TYR A 1 103 ? -0.402 1.995 4.390 1.00 93.81 103 TYR A CA 1
ATOM 768 C C . TYR A 1 103 ? -0.942 3.423 4.500 1.00 93.81 103 TYR A C 1
ATOM 770 O O . TYR A 1 103 ? -1.891 3.657 5.245 1.00 93.81 103 TYR A O 1
ATOM 778 N N . ASP A 1 104 ? -0.410 4.360 3.716 1.00 91.44 104 ASP A N 1
ATOM 779 C CA . ASP A 1 104 ? -0.880 5.744 3.685 1.00 91.44 104 ASP A CA 1
ATOM 780 C C . ASP A 1 104 ? -2.342 5.846 3.233 1.00 91.44 104 ASP A C 1
ATOM 782 O O . ASP A 1 104 ? -3.108 6.659 3.758 1.00 91.44 104 ASP A O 1
ATOM 786 N N . GLN A 1 105 ? -2.755 5.023 2.265 1.00 88.94 105 GLN A N 1
ATOM 787 C CA . GLN A 1 105 ? -4.149 4.948 1.843 1.00 88.94 105 GLN A CA 1
ATOM 788 C C . GLN A 1 105 ? -5.049 4.443 2.976 1.00 88.94 105 GLN A C 1
ATOM 790 O O . GLN A 1 105 ? -6.023 5.119 3.307 1.00 88.94 105 GLN A O 1
ATOM 795 N N . ILE A 1 106 ? -4.697 3.328 3.618 1.00 90.25 106 ILE A N 1
ATOM 796 C CA . ILE A 1 106 ? -5.464 2.776 4.747 1.00 90.25 106 ILE A CA 1
ATOM 797 C C . ILE A 1 106 ? -5.511 3.768 5.913 1.00 90.25 106 ILE A C 1
ATOM 799 O O . ILE A 1 106 ? -6.556 3.958 6.534 1.00 90.25 106 ILE A O 1
ATOM 803 N N . ALA A 1 107 ? -4.398 4.446 6.196 1.00 91.06 107 ALA A N 1
ATOM 804 C CA . ALA A 1 107 ? -4.319 5.449 7.246 1.00 91.06 107 ALA A CA 1
ATOM 805 C C . ALA A 1 107 ? -5.273 6.621 6.986 1.00 91.06 107 ALA A C 1
ATOM 807 O O . ALA A 1 107 ? -5.958 7.060 7.910 1.00 91.06 107 ALA A O 1
ATOM 808 N N . ARG A 1 108 ? -5.383 7.085 5.734 1.00 88.56 108 ARG A N 1
ATOM 809 C CA . ARG A 1 108 ? -6.375 8.098 5.338 1.00 88.56 108 ARG A CA 1
ATOM 810 C C . ARG A 1 108 ? -7.809 7.582 5.446 1.00 88.56 108 ARG A C 1
ATOM 812 O O . ARG A 1 108 ? -8.654 8.306 5.962 1.00 88.56 108 ARG A O 1
ATOM 819 N N . GLU A 1 109 ? -8.076 6.359 4.988 1.00 88.81 109 GLU A N 1
ATOM 820 C CA . GLU A 1 109 ? -9.409 5.738 5.035 1.00 88.81 109 GLU A CA 1
ATOM 821 C C . GLU A 1 109 ? -9.918 5.566 6.474 1.00 88.81 109 GLU A C 1
ATOM 823 O O . GLU A 1 109 ? -11.093 5.801 6.749 1.00 88.81 109 GLU A O 1
ATOM 828 N N . ARG A 1 110 ? -9.028 5.193 7.400 1.00 89.56 110 ARG A N 1
ATOM 829 C CA . ARG A 1 110 ? -9.365 4.887 8.799 1.00 89.56 110 ARG A CA 1
ATOM 830 C C . ARG A 1 110 ? -9.094 6.024 9.786 1.00 89.56 110 ARG A C 1
ATOM 832 O O . ARG A 1 110 ? -9.434 5.907 10.960 1.00 89.56 110 ARG A O 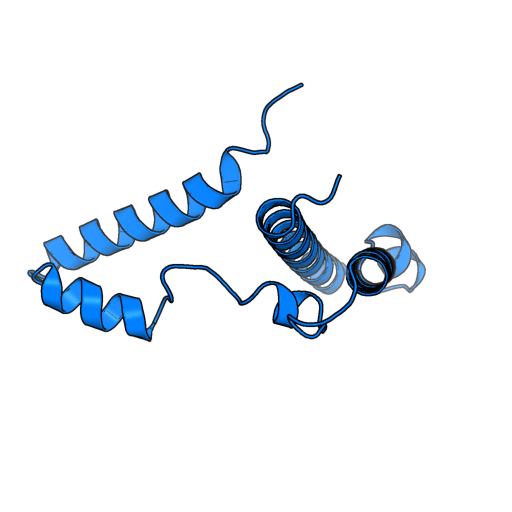1
ATOM 839 N N . GLY A 1 111 ? -8.480 7.121 9.345 1.00 89.25 111 GLY A N 1
ATOM 840 C CA . GLY A 1 111 ? -8.101 8.235 10.220 1.00 89.25 111 GLY A CA 1
ATOM 841 C C . GLY A 1 111 ? -6.970 7.896 11.200 1.00 89.25 111 GLY A C 1
ATOM 842 O O . GLY A 1 111 ? -6.928 8.437 12.308 1.00 89.25 111 GLY A O 1
ATOM 843 N N . LEU A 1 112 ? -6.055 7.004 10.810 1.00 81.88 112 LEU A N 1
ATOM 844 C CA . LEU A 1 112 ? -4.890 6.639 11.617 1.00 81.88 112 LEU A CA 1
ATOM 845 C C . LEU A 1 112 ? -3.900 7.811 11.652 1.00 81.88 112 LEU A C 1
ATOM 847 O O . LEU A 1 112 ? -3.543 8.363 10.612 1.00 81.88 112 LEU A O 1
ATOM 851 N N . LYS A 1 113 ? -3.453 8.177 12.856 1.00 61.06 113 LYS A N 1
ATOM 852 C CA . LYS A 1 113 ? -2.317 9.083 13.082 1.00 61.06 113 LYS A CA 1
ATOM 853 C C . LYS A 1 113 ? -1.029 8.304 13.317 1.00 61.06 113 LYS A C 1
ATOM 855 O O . LYS A 1 113 ? -1.099 7.181 13.891 1.00 61.06 113 LYS A O 1
#

Foldseek 3Di:
DDPDVPPPVVVLVVVLVVLVVVCVVVVHDPVNSCVVCCVVPPSDHDQLCVLLPHDPPDDPV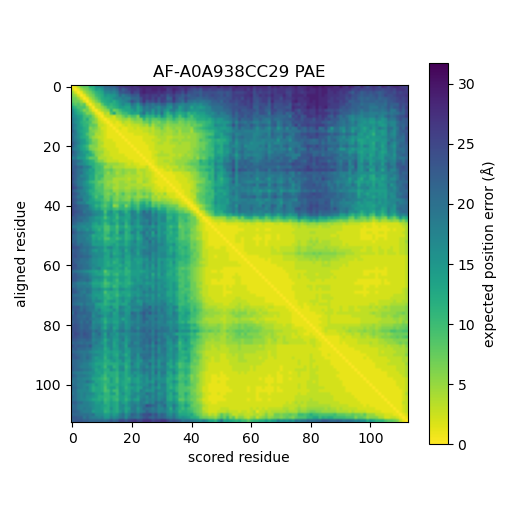VLVVSLVVLCVVLPLVVCVVVVHDPVVNVVSVVSNVSSVVSSVVVCVVVVPD